Protein AF-A0A960XSJ3-F1 (afdb_monomer)

Nearest PDB structures (foldseek):
  6x50-assembly1_A  TM=6.526E-01  e=2.692E-07  Escherichia coli
  2qsr-assembly1_A  TM=6.488E-01  e=4.657E-06  Streptococcus pneumoniae R6
  6acx-assembly3_B  TM=7.707E-01  e=3.319E-05  Mycolicibacterium smegmatis MC2 155
  6xeo-assembly1_A  TM=6.110E-01  e=5.171E-05  Escherichia coli K-12
  6aca-assembly1_A  TM=5.219E-01  e=3.536E-05  Mycobacterium tuberculosis H37Rv

Radius o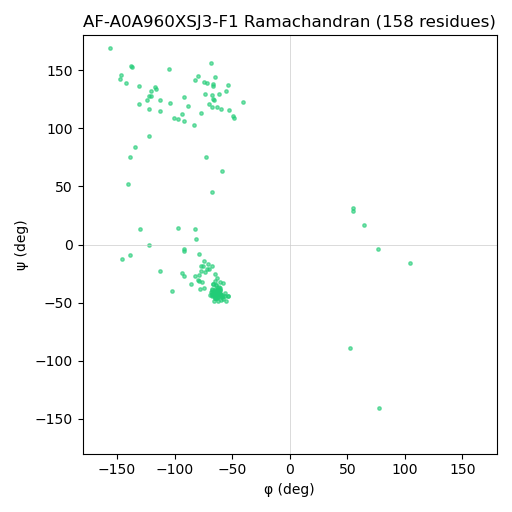f gyration: 17.21 Å; Cα contacts (8 Å, |Δi|>4): 213; chains: 1; bounding box: 48×39×40 Å

Secondary structure (DSSP, 8-state):
--SHHHHHHHTTTS--S-------EEEETTEE-SHHHHHH-TTSEE-S--TTT---HHHHHHHHHHHHH--SHHHHHHHHHHHHHHH-SPPHHHHHHHHHHHHHHHHHHTT--EEEEETTEEEEEETTEEE-GGGT-PPBP---SHHHHHHHHHHHHHT-

Mean predicted aligned error: 9.98 Å

Structure (mmCIF, N/CA/C/O backbone):
data_AF-A0A960XSJ3-F1
#
_entry.id   AF-A0A960XSJ3-F1
#
loop_
_atom_site.group_PDB
_atom_site.id
_atom_site.type_symbol
_atom_site.label_atom_id
_atom_site.label_alt_id
_atom_site.label_comp_id
_atom_site.label_asym_id
_atom_site.label_entity_id
_atom_site.label_seq_id
_atom_site.pdbx_PDB_ins_code
_atom_site.Cartn_x
_atom_site.Cartn_y
_atom_site.Cartn_z
_atom_site.occupancy
_atom_site.B_iso_or_equiv
_atom_site.auth_seq_id
_atom_site.auth_comp_id
_atom_site.auth_asym_id
_atom_site.auth_atom_id
_atom_site.pdbx_PDB_model_num
ATOM 1 N N . LEU A 1 1 ? -21.290 -26.853 1.723 1.00 58.25 1 LEU A N 1
ATOM 2 C CA . LEU A 1 1 ? -19.857 -26.611 2.013 1.00 58.25 1 LEU A CA 1
ATOM 3 C C . LEU A 1 1 ? -18.953 -27.299 0.961 1.00 58.25 1 LEU A C 1
ATOM 5 O O . LEU A 1 1 ? -18.097 -28.092 1.314 1.00 58.25 1 LEU A O 1
ATOM 9 N N . TYR A 1 2 ? -19.162 -27.043 -0.342 1.00 39.72 2 TYR A N 1
ATOM 10 C CA . TYR A 1 2 ? -18.467 -27.761 -1.440 1.00 39.72 2 TYR A CA 1
ATOM 11 C C . TYR A 1 2 ? -18.029 -26.838 -2.604 1.00 39.72 2 TYR A C 1
ATOM 13 O O . TYR A 1 2 ? -17.252 -27.230 -3.465 1.00 39.72 2 TYR A O 1
ATOM 21 N N . CYS A 1 3 ? -18.453 -25.566 -2.616 1.00 55.25 3 CYS A N 1
ATOM 22 C CA . CYS A 1 3 ? -18.209 -24.650 -3.742 1.00 55.25 3 CYS A CA 1
ATOM 23 C C . CYS A 1 3 ? -16.931 -23.798 -3.632 1.00 55.25 3 CYS A C 1
ATOM 25 O O . CYS A 1 3 ? -16.600 -23.086 -4.577 1.00 55.25 3 CYS A O 1
ATOM 27 N N . GLN A 1 4 ? -16.201 -23.840 -2.513 1.00 53.44 4 GLN A N 1
ATOM 28 C CA . GLN A 1 4 ? -14.975 -23.039 -2.358 1.00 53.44 4 GLN A CA 1
ATOM 29 C C . GLN A 1 4 ? -13.732 -23.734 -2.936 1.00 53.44 4 GLN A C 1
ATOM 31 O O . GLN A 1 4 ? -12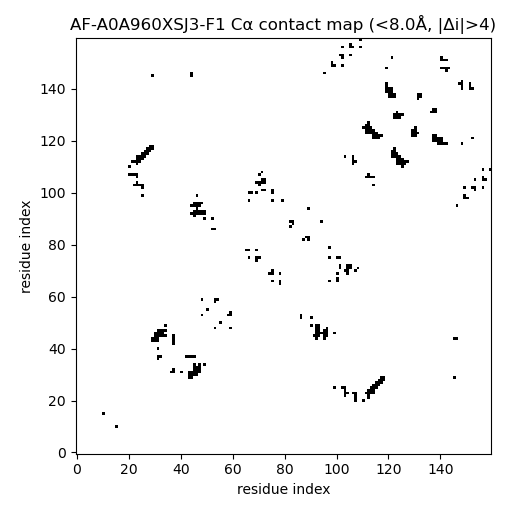.901 -23.068 -3.547 1.00 53.44 4 GLN A O 1
ATOM 36 N N . LEU A 1 5 ? -13.654 -25.068 -2.867 1.00 52.38 5 LEU A N 1
ATOM 37 C CA . LEU A 1 5 ? -12.548 -25.844 -3.454 1.00 52.38 5 LEU A CA 1
ATOM 38 C C . LEU A 1 5 ? -12.606 -25.929 -4.988 1.00 52.38 5 LEU A C 1
ATOM 40 O O . LEU A 1 5 ? -11.577 -26.085 -5.648 1.00 52.38 5 LEU A O 1
ATOM 44 N N . LEU A 1 6 ? -13.794 -25.758 -5.573 1.00 51.94 6 LEU A N 1
ATOM 45 C CA . LEU A 1 6 ? -13.975 -25.796 -7.024 1.00 51.94 6 LEU A CA 1
ATOM 46 C C . LEU A 1 6 ? -13.569 -24.472 -7.692 1.00 51.94 6 LEU A C 1
ATOM 48 O O . LEU A 1 6 ? -13.038 -24.485 -8.797 1.00 51.94 6 LEU A O 1
ATOM 52 N N . ARG A 1 7 ? -13.705 -23.330 -7.002 1.00 43.16 7 ARG A N 1
ATOM 53 C CA . ARG A 1 7 ? -13.239 -22.032 -7.526 1.00 43.16 7 ARG A CA 1
ATOM 54 C C . ARG A 1 7 ? -11.713 -21.971 -7.616 1.00 43.16 7 ARG A C 1
ATOM 56 O O . ARG A 1 7 ? -11.184 -21.578 -8.646 1.00 43.16 7 ARG A O 1
ATOM 63 N N . GLN A 1 8 ? -11.023 -22.476 -6.591 1.00 48.81 8 GLN A N 1
ATOM 64 C CA . GLN A 1 8 ? -9.557 -22.506 -6.541 1.00 48.81 8 GLN A CA 1
ATOM 65 C C . GLN A 1 8 ? -8.926 -23.410 -7.616 1.00 48.81 8 GLN A C 1
ATOM 67 O O . GLN A 1 8 ? -7.786 -23.187 -8.019 1.00 48.81 8 GLN A O 1
ATOM 72 N N . SER A 1 9 ? -9.667 -24.414 -8.098 1.00 40.22 9 SER A N 1
ATOM 73 C CA . SER A 1 9 ? -9.175 -25.363 -9.106 1.00 40.22 9 SER A CA 1
ATOM 74 C C . SER A 1 9 ? -9.480 -24.934 -10.546 1.00 40.22 9 SER A C 1
ATOM 76 O O . SER A 1 9 ? -8.722 -25.271 -11.453 1.00 40.22 9 SER A O 1
ATOM 78 N N . VAL A 1 10 ? -10.541 -24.154 -10.781 1.00 49.53 10 VAL A N 1
ATOM 79 C CA . VAL A 1 10 ? -10.900 -23.695 -12.138 1.00 49.53 10 VAL A CA 1
ATOM 80 C C . VAL A 1 10 ? -10.026 -22.521 -12.602 1.00 49.53 10 VAL A C 1
ATOM 82 O O . VAL A 1 10 ? -9.775 -22.406 -13.803 1.00 49.53 10 VAL A O 1
ATOM 85 N N . ASP A 1 11 ? -9.476 -21.720 -11.684 1.00 44.53 11 ASP A N 1
ATOM 86 C CA . ASP A 1 11 ? -8.533 -20.644 -12.036 1.00 44.53 11 ASP A CA 1
ATOM 87 C C . ASP A 1 11 ? -7.165 -21.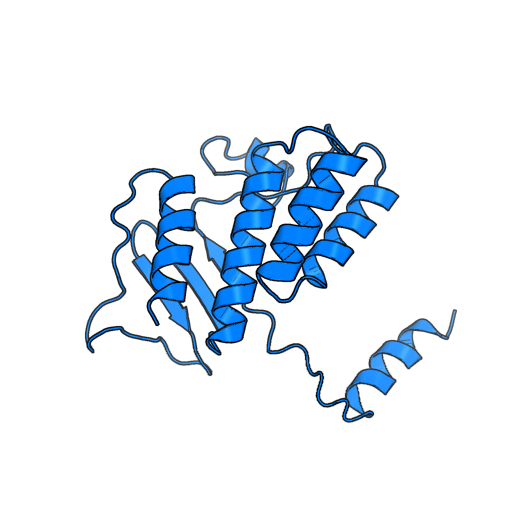162 -12.514 1.00 44.53 11 ASP A C 1
ATOM 89 O O . ASP A 1 11 ? -6.478 -20.464 -13.252 1.00 44.53 11 ASP A O 1
ATOM 93 N N . ARG A 1 12 ? -6.779 -22.408 -12.192 1.00 42.25 12 ARG A N 1
ATOM 94 C CA . ARG A 1 12 ? -5.560 -23.017 -12.766 1.00 42.25 12 ARG A CA 1
ATOM 95 C C . ARG A 1 12 ? -5.732 -23.502 -14.203 1.00 42.25 12 ARG A C 1
ATOM 97 O O . ARG A 1 12 ? -4.733 -23.675 -14.893 1.00 42.25 12 ARG A O 1
ATOM 104 N N . LEU A 1 13 ? -6.966 -23.772 -14.639 1.00 42.72 13 LEU A N 1
ATOM 105 C CA . LEU A 1 13 ? -7.229 -24.518 -15.878 1.00 42.72 13 LEU A CA 1
ATOM 106 C C . LEU A 1 13 ? -7.879 -23.670 -16.976 1.00 42.72 13 LEU A C 1
ATOM 108 O O . LEU A 1 13 ? -7.743 -23.973 -18.160 1.00 42.72 13 LEU A O 1
ATOM 112 N N . LYS A 1 14 ? -8.541 -22.568 -16.612 1.00 37.41 14 LYS A N 1
ATOM 113 C CA . LYS A 1 14 ? -8.904 -21.534 -17.579 1.00 37.41 14 LYS A CA 1
ATOM 114 C C . LYS A 1 14 ? -7.692 -20.644 -17.764 1.00 37.41 14 LYS A C 1
ATOM 116 O O . LYS A 1 14 ? -7.444 -19.788 -16.926 1.00 37.41 14 LYS A O 1
ATOM 121 N N . GLY A 1 15 ? -6.980 -20.833 -18.874 1.00 37.50 15 GLY A N 1
ATOM 122 C CA . GLY A 1 15 ? -5.985 -19.901 -19.404 1.00 37.50 15 GLY A CA 1
ATOM 123 C C . GLY A 1 15 ? -6.586 -18.525 -19.701 1.00 37.50 15 GLY A C 1
ATOM 124 O O . GLY A 1 15 ? -6.619 -18.079 -20.846 1.00 37.50 15 GLY A O 1
ATOM 125 N N . ARG A 1 16 ? -7.067 -17.838 -18.660 1.00 32.06 16 ARG A N 1
ATOM 126 C CA . ARG A 1 16 ? -7.175 -16.395 -18.651 1.00 32.06 16 ARG A CA 1
ATOM 127 C C . ARG A 1 16 ? -5.749 -15.901 -18.763 1.00 32.06 16 ARG A C 1
ATOM 129 O O . ARG A 1 16 ? -4.915 -16.152 -17.896 1.00 32.06 16 ARG A O 1
ATOM 136 N N . LYS A 1 17 ? -5.489 -15.179 -19.841 1.00 35.75 17 LYS A N 1
ATOM 137 C CA . LYS A 1 17 ? -4.337 -14.291 -20.005 1.00 35.75 17 LYS A CA 1
ATOM 138 C C . LYS A 1 17 ? -4.444 -13.076 -19.062 1.00 35.75 17 LYS A C 1
ATOM 140 O O . LYS A 1 17 ? -4.181 -11.957 -19.466 1.00 35.75 17 LYS A O 1
ATOM 145 N N . ASP A 1 18 ? -4.807 -13.353 -17.816 1.00 40.78 18 ASP A N 1
ATOM 146 C CA . ASP A 1 18 ? -4.778 -12.508 -16.632 1.00 40.78 18 ASP A CA 1
ATOM 147 C C . ASP A 1 18 ? -4.331 -13.424 -15.484 1.00 40.78 18 ASP A C 1
ATOM 149 O O . ASP A 1 18 ? -4.992 -13.567 -14.457 1.00 40.78 18 ASP A O 1
ATOM 153 N N . ALA A 1 19 ? -3.209 -14.127 -15.679 1.00 36.19 19 ALA A N 1
ATOM 154 C CA . ALA A 1 19 ? -2.408 -14.481 -14.518 1.00 36.19 19 ALA A CA 1
ATOM 155 C C . ALA A 1 19 ? -2.133 -13.158 -13.785 1.00 36.19 19 ALA A C 1
ATOM 157 O O . ALA A 1 19 ? -1.842 -12.172 -14.476 1.00 36.19 19 ALA A O 1
ATOM 158 N N . PRO A 1 20 ? -2.223 -13.082 -12.444 1.00 44.34 20 PRO A N 1
ATOM 159 C CA . PRO A 1 20 ? -1.695 -11.914 -11.759 1.00 44.34 20 PRO A CA 1
ATOM 160 C C . PRO A 1 20 ? -0.259 -11.774 -12.260 1.00 44.34 20 PRO A C 1
ATOM 162 O O . PRO A 1 20 ? 0.538 -12.701 -12.100 1.00 44.34 20 PRO A O 1
ATOM 165 N N . ARG A 1 21 ? 0.050 -10.681 -12.975 1.00 46.47 21 ARG A N 1
ATOM 166 C CA . ARG A 1 21 ? 1.440 -10.294 -13.241 1.00 46.47 21 ARG A CA 1
ATOM 167 C C . ARG A 1 21 ? 2.096 -10.363 -11.871 1.00 46.47 21 ARG A C 1
ATOM 169 O O . ARG A 1 21 ? 1.623 -9.646 -10.994 1.00 46.47 21 ARG A O 1
ATOM 176 N N . GLY A 1 22 ? 2.986 -11.343 -11.671 1.00 51.75 22 GLY A N 1
ATOM 177 C CA . GLY A 1 22 ? 3.268 -11.916 -10.350 1.00 51.75 22 GLY A CA 1
ATOM 178 C C . GLY A 1 22 ? 3.316 -10.836 -9.284 1.00 51.75 22 GLY A C 1
ATOM 179 O O . GLY A 1 22 ? 4.050 -9.870 -9.472 1.00 51.75 22 GLY A O 1
ATOM 180 N N . GLU A 1 23 ? 2.476 -10.951 -8.246 1.00 59.47 23 GLU A N 1
ATOM 181 C CA . GLU A 1 23 ? 2.379 -9.929 -7.201 1.00 59.47 23 GLU A CA 1
ATOM 182 C C . GLU A 1 23 ? 3.789 -9.585 -6.731 1.00 59.47 23 GLU A C 1
ATOM 184 O O . GLU A 1 23 ? 4.460 -10.408 -6.102 1.00 59.47 23 GLU A O 1
ATOM 189 N N . ALA A 1 24 ? 4.256 -8.386 -7.087 1.00 72.50 24 ALA A N 1
ATOM 190 C CA . ALA A 1 24 ? 5.581 -7.956 -6.704 1.00 72.50 24 ALA A CA 1
ATOM 191 C C . ALA A 1 24 ? 5.625 -7.959 -5.176 1.00 72.50 24 ALA A C 1
ATOM 193 O O . ALA A 1 24 ? 4.855 -7.265 -4.499 1.00 72.50 24 ALA A O 1
ATOM 194 N N . THR A 1 25 ? 6.483 -8.801 -4.608 1.00 81.19 25 THR A N 1
ATOM 195 C CA . THR A 1 25 ? 6.625 -8.844 -3.155 1.00 81.19 25 THR A CA 1
ATOM 196 C C . THR A 1 25 ? 7.394 -7.609 -2.712 1.00 81.19 25 THR A C 1
ATOM 198 O O . THR A 1 25 ? 8.333 -7.182 -3.376 1.00 81.19 25 THR A O 1
ATOM 201 N N . PHE A 1 26 ? 6.980 -7.004 -1.602 1.00 85.06 26 PHE A N 1
ATOM 202 C CA . PHE A 1 26 ? 7.669 -5.849 -1.041 1.00 85.06 26 PHE A CA 1
ATOM 203 C C . PHE A 1 26 ? 8.090 -6.158 0.389 1.00 85.06 26 PHE A C 1
ATOM 205 O O . PHE A 1 26 ? 7.257 -6.585 1.194 1.00 85.06 26 PHE A O 1
ATOM 212 N N . LYS A 1 27 ? 9.368 -5.943 0.695 1.00 83.75 27 LYS A N 1
ATOM 213 C CA . LYS A 1 27 ? 9.936 -6.099 2.035 1.00 83.75 27 LYS A CA 1
ATOM 214 C C . LYS A 1 27 ? 10.754 -4.869 2.392 1.00 83.75 27 LYS A C 1
ATOM 216 O O . LYS A 1 27 ? 11.540 -4.389 1.584 1.00 83.75 27 LYS A O 1
ATOM 221 N N . ALA A 1 28 ? 10.590 -4.382 3.613 1.00 85.50 28 ALA A N 1
ATOM 222 C CA . ALA A 1 28 ? 11.431 -3.330 4.156 1.00 85.50 28 ALA A CA 1
ATOM 223 C C . ALA A 1 28 ? 11.694 -3.594 5.637 1.00 85.50 28 ALA A C 1
ATOM 225 O O . ALA A 1 28 ? 10.787 -4.002 6.362 1.00 85.50 28 ALA A O 1
ATOM 226 N N . ASP A 1 29 ? 12.927 -3.360 6.075 1.00 84.06 29 ASP A N 1
ATOM 227 C CA . ASP A 1 29 ? 13.362 -3.557 7.463 1.00 84.06 29 ASP A CA 1
ATOM 228 C C . ASP A 1 29 ? 12.805 -2.503 8.433 1.00 84.06 29 ASP A C 1
ATOM 230 O O . ASP A 1 29 ? 12.699 -2.754 9.630 1.00 84.06 29 ASP A O 1
ATOM 234 N N . PHE A 1 30 ? 12.399 -1.343 7.919 1.00 85.06 30 PHE A N 1
ATOM 235 C CA . PHE A 1 30 ? 11.863 -0.231 8.706 1.00 85.06 30 PHE A CA 1
ATOM 236 C C . PHE A 1 30 ? 10.325 -0.175 8.761 1.00 85.06 30 PHE A C 1
ATOM 238 O O . PHE A 1 30 ? 9.784 0.868 9.128 1.00 85.06 30 PHE A O 1
ATOM 245 N N . ILE A 1 31 ? 9.605 -1.237 8.370 1.00 87.25 31 ILE A N 1
ATOM 246 C CA . ILE A 1 31 ? 8.135 -1.215 8.251 1.00 87.25 31 ILE A CA 1
ATOM 247 C C . ILE A 1 31 ? 7.459 -2.250 9.146 1.00 87.25 31 ILE A C 1
ATOM 249 O O . ILE A 1 31 ? 7.774 -3.437 9.108 1.00 87.25 31 ILE A O 1
ATOM 253 N N . ALA A 1 32 ? 6.439 -1.804 9.875 1.00 88.19 32 ALA A N 1
ATOM 254 C CA . ALA A 1 32 ? 5.535 -2.659 10.626 1.00 88.19 32 ALA A CA 1
ATOM 255 C C . ALA A 1 32 ? 4.257 -2.938 9.817 1.00 88.19 32 ALA A C 1
ATOM 257 O O . ALA A 1 32 ? 3.396 -2.075 9.662 1.00 88.19 32 ALA A O 1
ATOM 258 N N . THR A 1 33 ? 4.106 -4.167 9.322 1.00 83.00 33 THR A N 1
ATOM 259 C CA . THR A 1 33 ? 2.967 -4.590 8.479 1.00 83.00 33 THR A CA 1
ATOM 260 C C . THR A 1 33 ? 1.681 -4.881 9.253 1.00 83.00 33 THR A C 1
ATOM 262 O O . THR A 1 33 ? 0.633 -5.121 8.659 1.00 83.00 33 THR A O 1
ATOM 265 N N . THR A 1 34 ? 1.749 -4.898 10.584 1.00 85.81 34 THR A N 1
ATOM 266 C CA . THR A 1 34 ? 0.602 -5.144 11.460 1.00 85.81 34 THR A CA 1
ATOM 267 C C . THR A 1 34 ? 0.628 -4.193 12.643 1.00 85.81 34 THR A C 1
ATOM 269 O O . THR A 1 34 ? 1.694 -3.762 13.087 1.00 85.81 34 THR A O 1
ATOM 272 N N . GLU A 1 35 ? -0.553 -3.924 13.193 1.00 84.69 35 GLU A N 1
ATOM 273 C CA . GLU A 1 35 ? -0.715 -3.109 14.397 1.00 84.69 35 GLU A CA 1
ATOM 274 C C . GLU A 1 35 ? 0.093 -3.679 15.572 1.00 84.69 35 GLU A C 1
ATOM 276 O O . GLU A 1 35 ? 0.860 -2.963 16.210 1.00 84.69 35 GLU A O 1
ATOM 281 N N . SER A 1 36 ? 0.044 -4.998 15.787 1.00 83.94 36 SER A N 1
ATOM 282 C CA . SER A 1 36 ? 0.821 -5.661 16.842 1.00 83.94 36 SER A CA 1
ATOM 283 C C . SER A 1 36 ? 2.337 -5.557 16.647 1.00 83.94 36 SER A C 1
ATOM 285 O O . SER A 1 36 ? 3.066 -5.473 17.634 1.00 83.94 36 SER A O 1
ATOM 287 N N . ALA A 1 37 ? 2.831 -5.580 15.404 1.00 84.56 37 ALA A N 1
ATOM 288 C CA . ALA A 1 37 ? 4.254 -5.373 15.130 1.00 84.56 37 ALA A CA 1
ATOM 289 C C . ALA A 1 37 ? 4.673 -3.933 15.446 1.00 84.56 37 ALA A C 1
ATOM 291 O O . ALA A 1 37 ? 5.714 -3.726 16.065 1.00 84.56 37 ALA A O 1
ATOM 292 N N . HIS A 1 38 ? 3.835 -2.952 15.099 1.00 86.88 38 HIS A N 1
ATOM 293 C CA . HIS A 1 38 ? 4.113 -1.550 15.397 1.00 86.88 38 HIS A CA 1
ATOM 294 C C . HIS A 1 38 ? 4.125 -1.278 16.905 1.00 86.88 38 HIS A C 1
ATOM 296 O O . HIS A 1 38 ? 5.026 -0.604 17.392 1.00 86.88 38 HIS A O 1
ATOM 302 N N . LEU A 1 39 ? 3.196 -1.859 17.669 1.00 85.94 39 LEU A N 1
ATOM 303 C CA . LEU A 1 39 ? 3.179 -1.709 19.129 1.00 85.94 39 LEU A CA 1
ATOM 304 C C . LEU A 1 39 ? 4.455 -2.247 19.799 1.00 85.94 39 LEU A C 1
ATOM 306 O O . LEU A 1 39 ? 4.885 -1.712 20.816 1.00 85.94 39 LEU A O 1
ATOM 310 N N . LYS A 1 40 ? 5.073 -3.293 19.235 1.00 87.19 40 LYS A N 1
ATOM 311 C CA . LYS A 1 40 ? 6.351 -3.836 19.728 1.00 87.19 40 LYS A CA 1
ATOM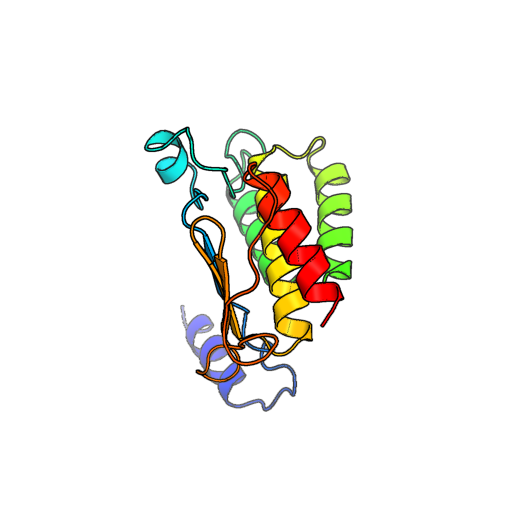 312 C C . LYS A 1 40 ? 7.549 -2.973 19.337 1.00 87.19 40 LYS A C 1
ATOM 314 O O . LYS A 1 40 ? 8.531 -2.942 20.070 1.00 87.19 40 LYS A O 1
ATOM 319 N N . GLN A 1 41 ? 7.487 -2.328 18.175 1.00 85.44 41 GLN A N 1
ATOM 320 C CA . GLN A 1 41 ? 8.558 -1.497 17.632 1.00 85.44 41 GLN A CA 1
ATOM 321 C C . GLN A 1 41 ? 7.967 -0.176 17.111 1.00 85.44 41 GLN A C 1
ATOM 323 O O . GLN A 1 41 ? 7.670 -0.055 15.917 1.00 85.44 41 GLN A O 1
ATOM 328 N N . PRO A 1 42 ? 7.771 0.816 17.999 1.00 82.94 42 PRO A N 1
ATOM 329 C CA . PRO A 1 42 ? 7.144 2.090 17.649 1.00 82.94 42 PRO A CA 1
ATOM 330 C C . PRO A 1 42 ? 7.992 2.952 16.704 1.00 82.94 42 PRO A C 1
ATOM 332 O O . PRO A 1 42 ? 7.450 3.825 16.037 1.00 82.94 42 PRO A O 1
ATOM 335 N N . ASP A 1 43 ? 9.294 2.678 16.595 1.00 84.69 43 ASP A N 1
ATOM 336 C CA . ASP A 1 43 ? 10.196 3.382 15.675 1.00 84.69 43 ASP A CA 1
ATOM 337 C C . ASP A 1 43 ? 10.009 2.967 14.202 1.00 84.69 43 ASP A C 1
ATOM 339 O O . ASP A 1 43 ? 10.512 3.636 13.296 1.00 84.69 43 ASP A O 1
ATOM 343 N N . LEU A 1 44 ? 9.311 1.852 13.940 1.00 86.62 44 LEU A N 1
ATOM 344 C CA . LEU A 1 44 ? 9.032 1.389 12.581 1.00 86.62 44 LEU A CA 1
ATOM 345 C C . LEU A 1 44 ? 7.867 2.158 11.966 1.00 86.62 44 LEU A C 1
ATOM 347 O O . LEU A 1 44 ? 6.874 2.466 12.622 1.00 86.62 44 LEU A O 1
ATOM 351 N N . LEU A 1 45 ? 7.953 2.385 10.658 1.00 88.88 45 LEU A N 1
ATOM 352 C CA . LEU A 1 45 ? 6.889 3.014 9.894 1.00 88.88 45 LEU A CA 1
ATOM 353 C C . LEU A 1 45 ? 5.689 2.051 9.793 1.00 88.88 45 LEU A C 1
ATOM 355 O O . LEU A 1 45 ? 5.842 0.942 9.269 1.00 88.88 45 LEU A O 1
ATOM 359 N N . PRO A 1 46 ? 4.493 2.425 10.270 1.00 91.81 46 PRO A N 1
ATOM 360 C CA . PRO A 1 46 ? 3.335 1.549 10.189 1.00 91.81 46 PRO A CA 1
ATOM 361 C C . PRO A 1 46 ? 2.814 1.436 8.761 1.00 91.81 46 PRO A C 1
ATOM 363 O O . PRO A 1 46 ? 2.704 2.431 8.058 1.00 91.81 46 PRO A O 1
ATOM 366 N N . ALA A 1 47 ? 2.430 0.233 8.350 1.00 92.00 47 ALA A N 1
ATOM 367 C CA . ALA A 1 47 ? 1.798 -0.034 7.064 1.00 92.00 47 ALA A CA 1
ATOM 368 C C . ALA A 1 47 ? 0.654 -1.039 7.232 1.00 92.00 47 ALA A C 1
ATOM 370 O O . ALA A 1 47 ? 0.780 -2.223 6.916 1.00 92.00 47 ALA A O 1
ATOM 371 N N . TYR A 1 48 ? -0.464 -0.568 7.773 1.00 90.31 48 TYR A N 1
ATOM 372 C CA . TYR A 1 48 ? -1.663 -1.366 8.016 1.00 90.31 48 TYR A CA 1
ATOM 373 C C . TYR A 1 48 ? -2.902 -0.465 8.064 1.00 90.31 48 TYR A C 1
ATOM 375 O O . TYR A 1 48 ? -2.779 0.757 8.106 1.00 90.31 48 TYR A O 1
ATOM 383 N N . LEU A 1 49 ? -4.094 -1.067 8.050 1.00 91.12 49 LEU A N 1
ATOM 384 C CA . LEU A 1 49 ? -5.367 -0.369 8.234 1.00 91.12 49 LEU A CA 1
ATOM 385 C C . LEU A 1 49 ? -5.735 -0.373 9.727 1.00 91.12 49 LEU A C 1
ATOM 387 O O . LEU A 1 49 ? -6.118 -1.435 10.232 1.00 91.12 49 LEU A O 1
ATOM 391 N N . PRO A 1 50 ? -5.611 0.760 10.448 1.00 90.69 50 PRO A N 1
ATOM 392 C CA . PRO A 1 50 ? -5.834 0.792 11.890 1.00 90.69 50 PRO A CA 1
ATOM 393 C C . PRO A 1 50 ? -7.280 0.470 12.258 1.00 90.69 50 PRO A C 1
ATOM 395 O O . PRO A 1 50 ? -8.219 0.884 11.570 1.00 90.69 50 PRO A O 1
ATOM 398 N N . SER A 1 51 ? -7.456 -0.224 13.380 1.00 88.94 51 SER A N 1
ATOM 399 C CA . SER A 1 51 ? -8.779 -0.482 13.956 1.00 88.94 51 SER A CA 1
ATOM 400 C C . SER A 1 51 ? -9.506 0.787 14.392 1.00 88.94 51 SER A C 1
ATOM 402 O O . SER A 1 51 ? -10.721 0.852 14.268 1.00 88.94 51 SER A O 1
ATOM 404 N N . SER A 1 52 ? -8.762 1.826 14.769 1.00 89.44 52 SER A N 1
ATOM 405 C CA . SER A 1 52 ? -9.282 3.157 15.101 1.00 89.44 52 SER A CA 1
ATOM 406 C C . SER A 1 52 ? -9.807 3.967 13.910 1.00 89.44 52 SER A C 1
ATOM 408 O O . SER A 1 52 ? -10.505 4.954 14.115 1.00 89.44 52 SER A O 1
ATOM 410 N N . TRP A 1 53 ? -9.457 3.596 12.673 1.00 90.81 53 TRP A N 1
ATOM 411 C CA . TRP A 1 53 ? -9.902 4.308 11.469 1.00 90.81 5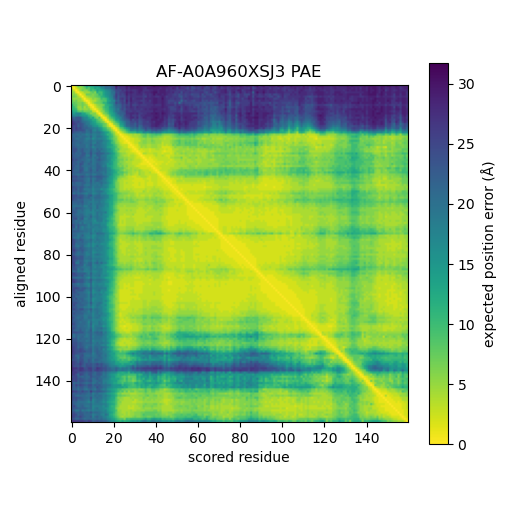3 TRP A CA 1
ATOM 412 C C . TRP A 1 53 ? -11.044 3.586 10.75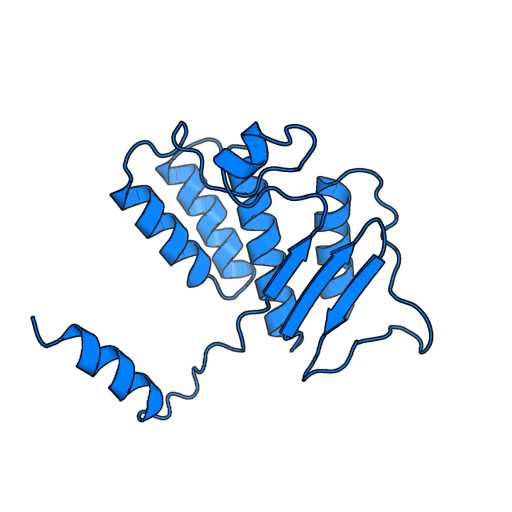4 1.00 90.81 53 TRP A C 1
ATOM 414 O O . TRP A 1 53 ? -11.995 4.215 10.299 1.00 90.81 53 TRP A O 1
ATOM 424 N N . ILE A 1 54 ? -10.970 2.256 10.685 1.00 90.25 54 ILE A N 1
ATOM 425 C CA . ILE A 1 54 ? -12.051 1.406 10.183 1.00 90.25 54 ILE A CA 1
ATOM 426 C C . ILE A 1 54 ? -12.405 0.437 11.307 1.00 90.25 54 ILE A C 1
ATOM 428 O O . ILE A 1 54 ? -11.772 -0.606 11.438 1.00 90.25 54 ILE A O 1
ATOM 432 N N . GLU A 1 55 ? -13.389 0.761 12.138 1.00 89.06 55 GLU A N 1
ATOM 433 C CA . GLU A 1 55 ? -13.744 -0.091 13.286 1.00 89.06 55 GLU A CA 1
ATOM 434 C C . GLU A 1 55 ? -14.251 -1.464 12.816 1.00 89.06 55 GLU A C 1
ATOM 436 O O . GLU A 1 55 ? -13.770 -2.516 13.253 1.00 89.06 55 GLU A O 1
ATOM 441 N N . GLU A 1 56 ? -15.134 -1.452 11.817 1.00 92.69 56 GLU A N 1
ATOM 442 C CA . GLU A 1 56 ? -15.772 -2.640 11.261 1.00 92.69 56 GLU A CA 1
ATOM 443 C C . GLU A 1 56 ? -14.798 -3.562 10.514 1.00 92.69 56 GLU A C 1
ATOM 445 O O . GLU A 1 56 ? -14.222 -3.231 9.472 1.00 92.69 56 GLU A O 1
ATOM 450 N N . THR A 1 57 ? -14.664 -4.794 11.005 1.00 90.44 57 THR A N 1
ATOM 451 C CA . THR A 1 57 ? -13.727 -5.778 10.437 1.00 90.44 57 THR A CA 1
ATOM 452 C C . THR A 1 57 ? -14.118 -6.217 9.025 1.00 90.44 57 THR A C 1
ATOM 454 O O . THR A 1 57 ? -13.242 -6.435 8.189 1.00 90.44 57 THR A O 1
ATOM 457 N N . SER A 1 58 ? -15.415 -6.296 8.718 1.00 92.06 58 SER A N 1
ATOM 458 C CA . SER A 1 58 ? -15.915 -6.614 7.372 1.00 92.06 58 SER A CA 1
ATOM 459 C C . SER A 1 58 ? -15.483 -5.567 6.335 1.00 92.06 58 SER A C 1
ATOM 461 O O . SER A 1 58 ? -15.031 -5.918 5.239 1.00 92.06 58 SER A O 1
ATOM 463 N N . ILE A 1 59 ? -15.542 -4.285 6.704 1.00 92.69 59 ILE A N 1
ATOM 464 C CA . ILE A 1 59 ? -15.091 -3.167 5.873 1.00 92.69 59 ILE A CA 1
ATOM 465 C C . ILE A 1 59 ? -13.573 -3.220 5.706 1.00 92.69 59 ILE A C 1
ATOM 467 O O . ILE A 1 59 ? -13.083 -3.110 4.585 1.00 92.69 59 ILE A O 1
ATOM 471 N N . ARG A 1 60 ? -12.823 -3.479 6.784 1.00 90.81 60 ARG A N 1
ATOM 472 C CA . ARG A 1 60 ? -11.357 -3.609 6.742 1.00 90.81 60 ARG A CA 1
ATOM 473 C C . ARG A 1 60 ? -10.902 -4.725 5.798 1.00 90.81 60 ARG A C 1
ATOM 475 O O . ARG A 1 60 ? -9.997 -4.520 4.996 1.00 90.81 60 ARG A O 1
ATOM 482 N N . ILE A 1 61 ? -11.545 -5.895 5.859 1.00 90.38 61 ILE A N 1
ATOM 483 C CA . ILE A 1 61 ? -11.266 -7.022 4.951 1.00 90.38 61 ILE A CA 1
ATOM 484 C C . ILE A 1 61 ? -11.552 -6.625 3.501 1.00 90.38 61 ILE A C 1
ATOM 486 O O . ILE A 1 61 ? -10.781 -6.965 2.604 1.00 90.38 61 ILE A O 1
ATOM 490 N N . THR A 1 62 ? -12.643 -5.893 3.271 1.00 91.19 62 THR A N 1
ATOM 491 C CA . THR A 1 62 ? -13.002 -5.402 1.936 1.00 91.19 62 THR A CA 1
ATOM 492 C C . THR A 1 62 ? -11.964 -4.408 1.419 1.00 91.19 62 THR A C 1
ATOM 494 O O . THR A 1 62 ? -11.484 -4.579 0.307 1.00 91.19 62 THR A O 1
ATOM 497 N N . ALA A 1 63 ? -11.529 -3.451 2.241 1.00 90.56 63 ALA A N 1
ATOM 498 C CA . ALA A 1 63 ? -10.474 -2.502 1.892 1.00 90.56 63 ALA A CA 1
ATOM 499 C C . ALA A 1 63 ? -9.147 -3.213 1.565 1.00 90.56 63 ALA A C 1
ATOM 501 O O . ALA A 1 63 ? -8.522 -2.926 0.548 1.00 90.56 63 ALA A O 1
ATOM 502 N N . TYR A 1 64 ? -8.736 -4.208 2.360 1.00 90.19 64 TYR A N 1
ATOM 503 C CA . TYR A 1 64 ? -7.555 -5.017 2.035 1.00 90.19 64 TYR A CA 1
ATOM 504 C C . TYR A 1 64 ? -7.694 -5.766 0.705 1.00 90.19 64 TYR A C 1
ATOM 506 O O . TYR A 1 64 ? -6.719 -5.871 -0.038 1.00 90.19 64 TYR A O 1
ATOM 514 N N . ARG A 1 65 ? -8.893 -6.268 0.385 1.00 87.50 65 ARG A N 1
ATOM 515 C CA . ARG A 1 65 ? -9.163 -6.907 -0.907 1.00 87.50 65 ARG A CA 1
ATOM 516 C C . ARG A 1 65 ? -9.068 -5.905 -2.057 1.00 87.50 65 ARG A C 1
ATOM 518 O O . ARG A 1 65 ? -8.353 -6.185 -3.010 1.00 87.50 65 ARG A O 1
ATOM 525 N N . GLU A 1 66 ? -9.718 -4.747 -1.942 1.00 89.31 66 GLU A N 1
ATOM 526 C CA . GLU A 1 66 ? -9.648 -3.670 -2.941 1.00 89.31 66 GLU A CA 1
ATOM 527 C C . GLU A 1 66 ? -8.190 -3.245 -3.198 1.00 89.31 66 GLU A C 1
ATOM 529 O O . GLU A 1 66 ? -7.782 -3.072 -4.344 1.00 89.31 66 GLU A O 1
ATOM 534 N N . LEU A 1 67 ? -7.378 -3.146 -2.139 1.00 88.56 67 LEU A N 1
ATOM 535 C CA . LEU A 1 67 ? -5.950 -2.843 -2.244 1.00 88.56 67 LEU A CA 1
ATOM 536 C C . LEU A 1 67 ? -5.165 -3.941 -2.977 1.00 88.56 67 LEU A C 1
ATOM 538 O O . LEU A 1 67 ? -4.286 -3.629 -3.773 1.00 88.56 67 LEU A O 1
ATOM 542 N N . SER A 1 68 ? -5.465 -5.214 -2.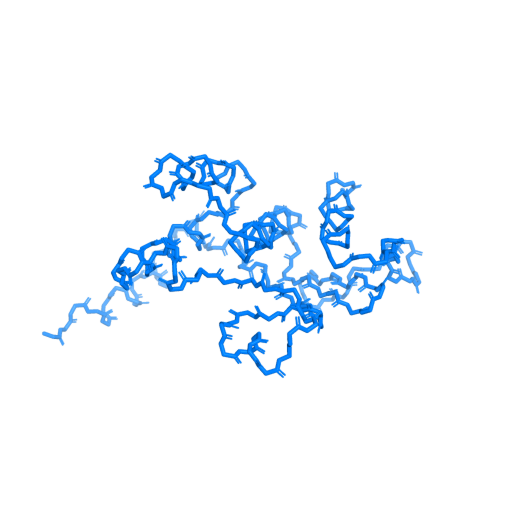711 1.00 85.25 68 SER A N 1
ATOM 543 C CA . SER A 1 68 ? -4.823 -6.349 -3.389 1.00 85.25 68 SER A CA 1
ATOM 544 C C . SER A 1 68 ? -5.191 -6.414 -4.873 1.00 85.25 68 SER A C 1
ATOM 546 O O . SER A 1 68 ? -4.375 -6.810 -5.698 1.00 85.25 68 SER A O 1
ATOM 548 N N . GLU A 1 69 ? -6.417 -6.016 -5.219 1.00 84.44 69 GLU A N 1
ATOM 549 C CA . GLU A 1 69 ? -6.910 -5.958 -6.599 1.00 84.44 69 GLU A CA 1
ATOM 550 C C . GLU A 1 69 ? -6.376 -4.730 -7.361 1.00 84.44 69 GLU A C 1
ATOM 552 O O . GLU A 1 69 ? -6.365 -4.716 -8.596 1.00 84.44 69 GLU A O 1
ATOM 557 N N . ALA A 1 70 ? -5.880 -3.710 -6.651 1.00 86.38 70 ALA A N 1
ATOM 558 C CA . ALA A 1 70 ? -5.266 -2.520 -7.228 1.00 86.38 70 ALA A CA 1
ATOM 559 C C . ALA A 1 70 ? -3.869 -2.823 -7.811 1.00 86.38 70 ALA A C 1
ATOM 561 O O . ALA A 1 70 ? -2.834 -2.458 -7.261 1.00 86.38 70 ALA A O 1
ATOM 562 N N . GLY A 1 71 ? -3.836 -3.470 -8.977 1.00 79.00 71 GLY A N 1
ATOM 563 C CA . GLY A 1 71 ? -2.601 -3.872 -9.663 1.00 79.00 71 GLY A CA 1
ATOM 564 C C . GLY A 1 71 ? -1.903 -2.776 -10.481 1.00 79.00 71 GLY A C 1
ATOM 565 O O . GLY A 1 71 ? -0.947 -3.069 -11.194 1.00 79.00 71 GLY A O 1
ATOM 566 N N . THR A 1 72 ? -2.380 -1.528 -10.446 1.00 87.06 72 THR A N 1
ATOM 567 C CA . THR A 1 72 ? -1.777 -0.402 -11.184 1.00 87.06 72 THR A CA 1
ATOM 568 C C . THR A 1 72 ? -1.713 0.847 -10.316 1.00 87.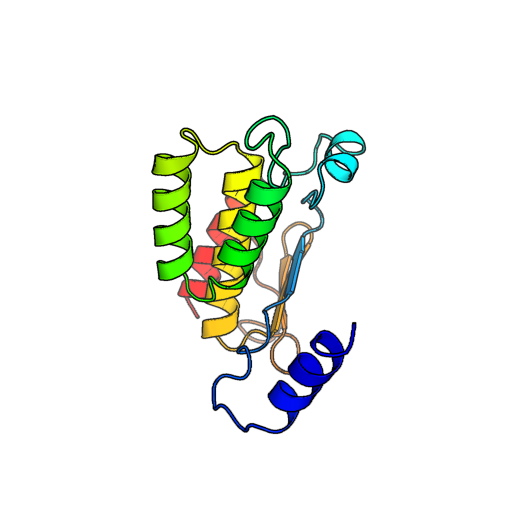06 72 THR A C 1
ATOM 570 O O . THR A 1 72 ? -2.570 1.049 -9.460 1.00 87.06 72 THR A O 1
ATOM 573 N N . GLU A 1 73 ? -0.747 1.727 -10.582 1.00 88.00 73 GLU A N 1
ATOM 574 C CA . GLU A 1 73 ? -0.629 3.012 -9.883 1.00 88.00 73 GLU A CA 1
ATOM 575 C C . GLU A 1 73 ? -1.935 3.823 -9.946 1.00 88.00 73 GLU A C 1
ATOM 577 O O . GLU A 1 73 ? -2.422 4.287 -8.920 1.00 88.00 73 GLU A O 1
ATOM 582 N N . LYS A 1 74 ? -2.577 3.893 -11.120 1.00 89.69 74 LYS A N 1
ATOM 583 C CA . LYS A 1 74 ? -3.868 4.582 -11.286 1.00 89.69 74 LYS A CA 1
ATOM 584 C C . LYS A 1 74 ? -4.986 3.975 -10.434 1.00 89.69 74 LYS A C 1
ATOM 586 O O . LYS A 1 74 ? -5.840 4.713 -9.948 1.00 89.69 74 LYS A O 1
ATOM 591 N N . ALA A 1 75 ? -5.005 2.651 -10.268 1.00 90.12 75 ALA A N 1
ATOM 592 C CA . ALA A 1 75 ? -5.983 1.985 -9.410 1.00 90.12 75 ALA A CA 1
ATOM 593 C C . ALA A 1 75 ? -5.739 2.318 -7.933 1.00 90.12 75 ALA A C 1
ATOM 595 O O . ALA A 1 75 ? -6.692 2.606 -7.215 1.00 90.12 75 ALA A O 1
ATOM 596 N N . VAL A 1 76 ? -4.474 2.363 -7.500 1.00 91.12 76 VAL A N 1
ATOM 597 C CA . VAL A 1 76 ? -4.107 2.796 -6.142 1.00 91.12 76 VAL A CA 1
ATOM 598 C C . VAL A 1 76 ? -4.492 4.263 -5.909 1.00 91.12 76 VAL A C 1
ATOM 600 O O . VAL A 1 76 ? -5.015 4.593 -4.849 1.00 91.12 76 VAL A O 1
ATOM 603 N N . ASP A 1 77 ? -4.321 5.139 -6.901 1.00 91.75 77 ASP A N 1
ATOM 604 C CA . ASP A 1 77 ? -4.730 6.550 -6.815 1.00 91.75 77 ASP A CA 1
ATOM 605 C C . ASP A 1 77 ? -6.250 6.717 -6.716 1.00 91.75 77 ASP A C 1
ATOM 607 O O . ASP A 1 77 ? -6.750 7.566 -5.974 1.00 91.75 77 ASP A O 1
ATOM 611 N N . ALA A 1 78 ? -7.001 5.914 -7.473 1.00 93.38 78 ALA A N 1
ATOM 612 C CA . ALA A 1 78 ? -8.456 5.877 -7.377 1.00 93.38 78 ALA A CA 1
ATOM 613 C C . ALA A 1 78 ? -8.905 5.361 -6.002 1.00 93.38 78 ALA A C 1
ATOM 615 O O . ALA A 1 78 ? -9.852 5.898 -5.425 1.00 93.38 78 ALA A O 1
ATOM 616 N N . LEU A 1 79 ? -8.194 4.368 -5.462 1.00 92.75 79 LEU A N 1
ATOM 617 C CA . LEU A 1 79 ? -8.445 3.813 -4.139 1.00 92.75 79 LEU A CA 1
ATOM 618 C C . LEU A 1 79 ? -8.162 4.834 -3.030 1.00 92.75 79 LEU A C 1
ATOM 620 O O . LEU A 1 79 ? -9.004 4.997 -2.156 1.00 92.75 79 LEU A O 1
ATOM 624 N N . ASP A 1 80 ? -7.054 5.583 -3.102 1.00 93.06 80 ASP A N 1
ATOM 625 C CA . ASP A 1 80 ? -6.744 6.681 -2.169 1.00 93.06 80 ASP A CA 1
ATOM 626 C C . ASP A 1 80 ? -7.890 7.705 -2.127 1.00 93.06 80 ASP A C 1
ATOM 628 O O . ASP A 1 80 ? -8.390 8.031 -1.050 1.00 93.06 80 ASP A O 1
ATOM 632 N N . LYS A 1 81 ? -8.379 8.146 -3.295 1.00 93.81 81 LYS A N 1
ATOM 633 C CA . LYS A 1 81 ? -9.515 9.078 -3.381 1.00 93.81 81 LYS A CA 1
ATOM 634 C C . LYS A 1 81 ? -10.799 8.479 -2.813 1.00 93.81 81 LYS A C 1
ATOM 636 O O . LYS A 1 81 ? -11.485 9.143 -2.043 1.00 93.81 81 LYS A O 1
ATOM 641 N N . SER A 1 82 ? -11.112 7.234 -3.173 1.00 93.12 82 SER A N 1
ATOM 642 C CA . SER A 1 82 ? -12.307 6.536 -2.691 1.00 93.12 82 SER A CA 1
ATOM 643 C C . SER A 1 82 ? -12.281 6.356 -1.176 1.00 93.12 82 SER A C 1
ATOM 645 O O . SER A 1 82 ? -13.280 6.591 -0.504 1.00 93.12 82 SER A O 1
ATOM 647 N N . TRP A 1 83 ? -11.134 5.983 -0.614 1.00 93.69 83 TRP A N 1
ATOM 648 C CA . TRP A 1 83 ? -10.971 5.832 0.825 1.00 93.69 83 TRP A CA 1
ATOM 649 C C . TRP A 1 83 ? -11.058 7.166 1.555 1.00 93.69 83 TRP A C 1
ATOM 651 O O . TRP A 1 83 ? -11.668 7.219 2.620 1.00 93.69 83 TRP A O 1
ATOM 661 N N . ARG A 1 84 ? -10.516 8.249 0.982 1.00 93.25 84 ARG A N 1
ATOM 662 C CA . ARG A 1 84 ? -10.679 9.592 1.555 1.00 93.25 84 ARG A CA 1
ATOM 663 C C . ARG A 1 84 ? -12.130 10.046 1.590 1.00 93.25 84 ARG A C 1
ATOM 665 O O . ARG A 1 84 ? -12.550 10.655 2.566 1.00 93.25 84 ARG A O 1
ATOM 672 N N . ASP A 1 85 ? -12.880 9.743 0.540 1.00 93.81 85 ASP A N 1
ATOM 673 C CA . ASP A 1 85 ? -14.300 10.076 0.445 1.00 93.81 85 ASP A CA 1
ATOM 674 C C . ASP A 1 85 ? -15.145 9.250 1.432 1.00 93.81 85 ASP A C 1
ATOM 676 O O . ASP A 1 85 ? -15.973 9.790 2.159 1.00 93.81 85 ASP A O 1
ATOM 680 N N . ARG A 1 86 ? -14.871 7.941 1.533 1.00 91.94 86 ARG A N 1
ATOM 681 C CA . ARG A 1 86 ? -15.634 6.993 2.368 1.00 91.94 86 ARG A CA 1
ATOM 682 C C . ARG A 1 86 ? -15.302 7.061 3.859 1.00 91.94 86 ARG A C 1
ATOM 684 O O . ARG A 1 86 ? -16.187 6.871 4.686 1.00 91.94 86 ARG A O 1
ATOM 691 N N . PHE A 1 87 ? -14.031 7.256 4.199 1.00 89.62 87 PHE A N 1
ATOM 692 C CA . PHE A 1 87 ? -13.504 7.120 5.563 1.00 89.62 87 PHE A CA 1
ATOM 693 C C . PHE A 1 87 ? -12.831 8.403 6.078 1.00 89.62 87 PHE A C 1
ATOM 695 O O . PHE A 1 87 ? -12.330 8.442 7.202 1.00 89.62 87 PHE A O 1
ATOM 702 N N . GLY A 1 88 ? -12.783 9.465 5.269 1.00 90.44 88 GLY A N 1
ATOM 703 C CA . GLY A 1 88 ? -12.185 10.740 5.648 1.00 90.44 88 GLY A CA 1
ATOM 704 C C . GLY A 1 88 ? -10.656 10.735 5.605 1.00 90.44 88 GLY A C 1
ATOM 705 O O . GLY A 1 88 ? -10.018 10.206 4.698 1.00 90.44 88 GLY A O 1
ATOM 706 N N . ARG A 1 89 ? -10.018 11.390 6.578 1.00 91.25 89 ARG A N 1
ATOM 707 C CA . ARG A 1 89 ? -8.560 11.575 6.568 1.00 91.25 89 ARG A CA 1
ATOM 708 C C . ARG A 1 89 ? -7.829 10.237 6.717 1.00 91.25 89 ARG A C 1
ATOM 710 O O . ARG A 1 89 ? -7.998 9.552 7.718 1.00 91.25 89 ARG A O 1
ATOM 717 N N . LEU A 1 90 ? -6.951 9.923 5.762 1.00 91.06 90 LEU A N 1
ATOM 718 C CA . LEU A 1 90 ? -6.108 8.729 5.812 1.00 91.06 90 LEU A CA 1
ATOM 719 C C . LEU A 1 90 ? -5.092 8.823 6.965 1.00 91.06 90 LEU A C 1
ATOM 721 O O . LEU A 1 90 ? -4.311 9.782 6.991 1.00 91.06 90 LEU A O 1
ATOM 725 N N . PRO A 1 91 ? -5.037 7.841 7.879 1.00 92.62 91 PRO A N 1
ATOM 726 C CA . PRO A 1 91 ? -3.978 7.763 8.877 1.00 92.62 91 PRO A CA 1
ATOM 727 C C . PRO A 1 91 ? -2.632 7.446 8.216 1.00 92.62 91 PRO A C 1
ATOM 729 O O . PRO A 1 91 ? -2.584 6.826 7.151 1.00 92.62 91 PRO A O 1
ATOM 732 N N . ASP A 1 92 ? -1.531 7.812 8.869 1.00 90.56 92 ASP A N 1
ATOM 733 C CA . ASP A 1 92 ? -0.172 7.633 8.329 1.00 90.56 92 ASP A CA 1
ATOM 734 C C . ASP A 1 92 ? 0.137 6.162 7.997 1.00 90.56 92 ASP A C 1
ATOM 736 O O . ASP A 1 92 ? 0.800 5.860 7.001 1.00 90.56 92 ASP A O 1
ATOM 740 N N . ALA A 1 93 ? -0.434 5.236 8.773 1.00 91.88 93 ALA A N 1
ATOM 741 C CA . ALA A 1 93 ? -0.353 3.800 8.526 1.00 91.88 93 ALA A CA 1
ATOM 742 C C . ALA A 1 93 ? -1.003 3.381 7.194 1.00 91.88 93 ALA A C 1
ATOM 744 O O . ALA A 1 93 ? -0.433 2.593 6.436 1.00 91.88 93 ALA A O 1
ATOM 745 N N . ALA A 1 94 ? -2.179 3.936 6.880 1.00 92.44 94 ALA A N 1
ATOM 746 C CA . ALA A 1 94 ? -2.894 3.647 5.639 1.00 92.44 94 ALA A CA 1
ATOM 747 C C . ALA A 1 94 ? -2.239 4.343 4.439 1.00 92.44 94 ALA A C 1
ATOM 749 O O . ALA A 1 94 ? -2.144 3.749 3.367 1.00 92.44 94 ALA A O 1
ATOM 750 N N . GLN A 1 95 ? -1.728 5.567 4.621 1.00 92.31 95 GLN A N 1
ATOM 751 C CA . GLN A 1 95 ? -0.955 6.265 3.587 1.00 92.31 95 GLN A CA 1
ATOM 752 C C . GLN A 1 95 ? 0.291 5.462 3.204 1.00 92.31 95 GLN A C 1
ATOM 754 O O . GLN A 1 95 ? 0.535 5.217 2.027 1.00 92.31 95 GLN A O 1
ATOM 759 N N . THR A 1 96 ? 1.046 4.982 4.194 1.00 91.69 96 THR A N 1
ATOM 760 C CA . THR A 1 96 ? 2.219 4.133 3.957 1.00 91.69 96 THR A CA 1
ATOM 761 C C . THR A 1 96 ? 1.835 2.840 3.241 1.00 91.69 96 THR A C 1
ATOM 763 O O . THR A 1 96 ? 2.509 2.438 2.293 1.00 91.69 96 THR A O 1
ATOM 766 N N . LEU A 1 97 ? 0.733 2.203 3.646 1.00 91.31 97 LEU A N 1
ATOM 767 C CA . LEU A 1 97 ? 0.227 0.994 3.001 1.00 91.31 97 LEU A CA 1
ATOM 768 C C . LEU A 1 97 ? -0.109 1.225 1.513 1.00 91.31 97 LEU A C 1
ATOM 770 O O . LEU A 1 97 ? 0.267 0.409 0.671 1.00 91.31 97 LEU A O 1
ATOM 774 N N . LEU A 1 98 ? -0.756 2.348 1.180 1.00 91.56 98 LEU A N 1
ATOM 775 C CA . LEU A 1 98 ? -1.032 2.750 -0.205 1.00 91.56 98 LEU A CA 1
ATOM 776 C C . LEU A 1 98 ? 0.260 3.017 -0.986 1.00 91.56 98 LEU A C 1
ATOM 778 O O . LEU A 1 98 ? 0.397 2.562 -2.120 1.00 91.56 98 LEU A O 1
ATOM 782 N N . THR A 1 99 ? 1.242 3.682 -0.375 1.00 91.06 99 THR A N 1
ATOM 783 C CA . THR A 1 99 ? 2.559 3.913 -0.989 1.00 91.06 99 THR A CA 1
ATOM 784 C C . THR A 1 99 ? 3.264 2.596 -1.317 1.00 91.06 99 THR A C 1
ATOM 786 O O . THR A 1 99 ? 3.798 2.441 -2.415 1.00 91.06 99 THR A O 1
ATOM 789 N N . ILE A 1 100 ? 3.216 1.606 -0.418 1.00 90.12 100 ILE A N 1
ATOM 790 C CA . ILE A 1 100 ? 3.749 0.261 -0.679 1.00 90.12 100 ILE A CA 1
ATOM 791 C C . ILE A 1 100 ? 3.009 -0.402 -1.842 1.00 90.12 100 ILE A C 1
ATOM 793 O O . ILE A 1 100 ? 3.649 -0.979 -2.719 1.00 90.12 100 ILE A O 1
ATOM 797 N N . ALA A 1 101 ? 1.677 -0.325 -1.878 1.00 89.62 101 ALA A N 1
ATOM 798 C CA . ALA A 1 101 ? 0.900 -0.870 -2.989 1.00 89.62 101 ALA A CA 1
ATOM 799 C C . ALA A 1 101 ? 1.270 -0.204 -4.324 1.00 89.62 101 ALA A C 1
ATOM 801 O O . ALA A 1 101 ? 1.429 -0.895 -5.328 1.00 89.62 101 ALA A O 1
ATOM 802 N N . ARG A 1 102 ? 1.514 1.112 -4.328 1.00 90.44 102 ARG A N 1
ATOM 803 C CA . ARG A 1 102 ? 1.996 1.841 -5.508 1.00 90.44 102 ARG A CA 1
ATOM 804 C C . ARG A 1 102 ? 3.374 1.353 -5.962 1.00 90.44 102 ARG A C 1
ATOM 806 O O . ARG A 1 102 ? 3.554 1.093 -7.148 1.00 90.44 102 ARG A O 1
ATOM 813 N N . ILE A 1 103 ? 4.314 1.155 -5.033 1.00 88.81 103 ILE A N 1
ATOM 814 C CA . ILE A 1 103 ? 5.635 0.568 -5.327 1.00 88.81 103 ILE A CA 1
ATOM 815 C C . ILE A 1 103 ? 5.478 -0.817 -5.959 1.00 88.81 103 ILE A C 1
ATOM 817 O O . ILE A 1 103 ? 6.103 -1.095 -6.979 1.00 88.81 103 ILE A O 1
ATOM 821 N N . LYS A 1 104 ? 4.623 -1.678 -5.392 1.00 87.06 104 LYS A N 1
ATOM 822 C CA . LYS A 1 104 ? 4.355 -3.014 -5.945 1.00 87.06 104 LYS A CA 1
ATOM 823 C C . LYS A 1 104 ? 3.764 -2.946 -7.351 1.00 87.06 104 LYS A C 1
ATOM 825 O O . LYS A 1 104 ? 4.179 -3.709 -8.214 1.00 87.06 104 LYS A O 1
ATOM 830 N N . ALA A 1 105 ? 2.825 -2.034 -7.587 1.00 87.75 105 ALA A N 1
ATOM 831 C CA . ALA A 1 105 ? 2.195 -1.856 -8.889 1.00 87.75 105 ALA A CA 1
ATOM 832 C C . ALA A 1 105 ? 3.192 -1.380 -9.959 1.00 87.75 105 ALA A C 1
ATOM 834 O O . ALA A 1 105 ? 3.191 -1.901 -11.073 1.00 87.75 105 ALA A O 1
ATOM 835 N N . LEU A 1 106 ? 4.070 -0.432 -9.615 1.00 88.12 106 LEU A N 1
ATOM 836 C CA . LEU A 1 106 ? 5.148 0.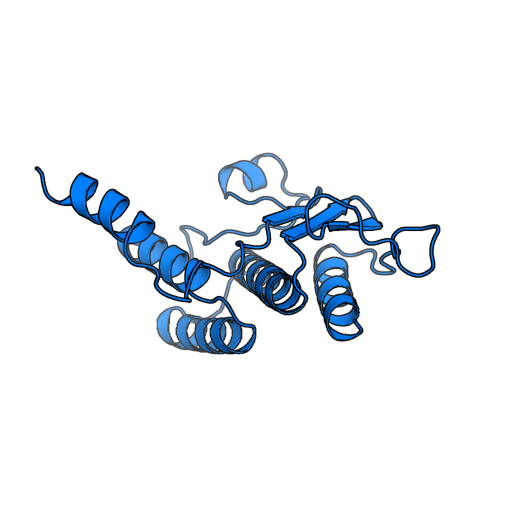028 -10.497 1.00 88.12 106 LEU A CA 1
ATOM 837 C C . LEU A 1 106 ? 6.164 -1.085 -10.767 1.00 88.12 106 LEU A C 1
ATOM 839 O O . LEU A 1 106 ? 6.501 -1.355 -11.913 1.00 88.12 106 LEU A O 1
ATOM 843 N N . ALA A 1 107 ? 6.587 -1.799 -9.723 1.00 86.19 107 ALA A N 1
ATOM 844 C CA . ALA A 1 107 ? 7.486 -2.937 -9.856 1.00 86.19 107 ALA A CA 1
ATOM 845 C C . ALA A 1 107 ? 6.898 -4.024 -10.773 1.00 86.19 107 ALA A C 1
ATOM 847 O O . ALA A 1 107 ? 7.581 -4.514 -11.669 1.00 86.19 107 ALA A O 1
ATOM 848 N N . ALA A 1 108 ? 5.615 -4.353 -10.608 1.00 84.12 108 ALA A N 1
ATOM 849 C CA . ALA A 1 108 ? 4.925 -5.313 -11.461 1.00 84.12 108 ALA A CA 1
ATOM 850 C C . ALA A 1 108 ? 4.829 -4.847 -12.926 1.00 84.12 108 ALA A C 1
ATOM 852 O O . ALA A 1 108 ? 4.916 -5.681 -13.831 1.00 84.12 108 ALA A O 1
ATOM 853 N N . ALA A 1 109 ? 4.679 -3.540 -13.180 1.00 84.44 109 ALA A N 1
ATOM 854 C CA . ALA A 1 109 ? 4.712 -2.979 -14.533 1.00 84.44 109 ALA A CA 1
ATOM 855 C C . ALA A 1 109 ? 6.090 -3.166 -15.194 1.00 84.44 109 ALA A C 1
ATOM 857 O O . ALA A 1 109 ? 6.161 -3.581 -16.351 1.00 84.44 109 ALA A O 1
ATOM 858 N N . GLU A 1 110 ? 7.163 -3.003 -14.419 1.00 83.25 110 GLU A N 1
ATOM 859 C CA . GLU A 1 110 ? 8.554 -3.197 -14.845 1.00 83.25 110 GLU A CA 1
ATOM 860 C C . GLU A 1 110 ? 9.024 -4.667 -14.819 1.00 83.25 110 GLU A C 1
ATOM 862 O O . GLU A 1 110 ? 10.219 -4.959 -14.913 1.00 83.25 110 GLU A O 1
ATOM 867 N N . ASN A 1 111 ? 8.112 -5.639 -14.690 1.00 82.25 111 ASN A N 1
ATOM 868 C CA . ASN A 1 111 ? 8.428 -7.070 -14.544 1.00 82.25 111 ASN A CA 1
ATOM 869 C C . ASN A 1 111 ? 9.383 -7.384 -13.369 1.00 82.25 111 ASN A C 1
ATOM 871 O O . ASN A 1 111 ? 10.156 -8.342 -13.420 1.00 82.25 111 ASN A O 1
ATOM 875 N N . ILE A 1 112 ? 9.367 -6.579 -12.310 1.00 84.56 112 ILE A N 1
ATOM 876 C CA . ILE A 1 112 ? 10.112 -6.812 -11.071 1.00 84.56 112 ILE A CA 1
ATOM 877 C C . ILE A 1 112 ? 9.237 -7.666 -10.144 1.00 84.56 112 ILE A C 1
ATOM 879 O O . ILE A 1 112 ? 8.147 -7.269 -9.747 1.00 84.56 112 ILE A O 1
ATOM 883 N N . ALA A 1 113 ? 9.726 -8.852 -9.790 1.00 82.88 113 ALA A N 1
ATOM 884 C CA . ALA A 1 113 ? 9.035 -9.830 -8.951 1.00 82.88 113 ALA A CA 1
ATOM 885 C C . ALA A 1 113 ? 9.173 -9.547 -7.443 1.00 82.88 113 ALA A C 1
ATOM 887 O O . ALA A 1 113 ? 8.315 -9.945 -6.651 1.00 82.88 113 ALA A O 1
ATOM 888 N N . ALA A 1 114 ? 10.250 -8.881 -7.019 1.00 83.38 114 ALA A N 1
ATOM 889 C CA . ALA A 1 114 ? 10.413 -8.481 -5.625 1.00 83.38 114 ALA A CA 1
ATOM 890 C C . ALA A 1 114 ? 11.178 -7.166 -5.485 1.00 83.38 114 ALA A C 1
ATOM 892 O O . ALA A 1 114 ? 12.144 -6.914 -6.204 1.00 83.38 114 ALA A O 1
ATOM 893 N N . VAL A 1 115 ? 10.749 -6.362 -4.520 1.00 86.75 115 VAL A N 1
ATOM 894 C CA . VAL A 1 115 ? 11.370 -5.110 -4.102 1.00 86.75 115 VAL A CA 1
ATOM 895 C C . VAL A 1 115 ? 11.708 -5.233 -2.624 1.00 86.75 115 VAL A C 1
ATOM 897 O O . VAL A 1 115 ? 10.823 -5.375 -1.780 1.00 86.75 115 VAL A O 1
ATOM 900 N N . GLU A 1 116 ? 12.988 -5.173 -2.300 1.00 86.69 116 GLU A N 1
ATOM 901 C CA . GLU A 1 116 ? 13.476 -5.216 -0.931 1.00 86.69 116 GLU A CA 1
ATOM 902 C C . GLU A 1 116 ? 14.265 -3.948 -0.619 1.00 86.69 116 GLU A C 1
ATOM 904 O O . GLU A 1 116 ? 15.180 -3.565 -1.347 1.00 86.69 116 GLU A O 1
ATOM 909 N N . ILE A 1 117 ? 13.906 -3.278 0.471 1.00 85.56 117 ILE A N 1
ATOM 910 C CA . ILE A 1 117 ? 14.633 -2.116 0.968 1.00 85.56 117 ILE A CA 1
ATOM 911 C C . ILE A 1 117 ? 15.267 -2.490 2.298 1.00 85.56 117 ILE A C 1
ATOM 913 O O . ILE A 1 117 ? 14.566 -2.730 3.277 1.00 85.56 117 ILE A O 1
ATOM 917 N N . SER A 1 118 ? 16.597 -2.501 2.338 1.00 82.38 118 SER A N 1
ATOM 918 C CA . SER A 1 118 ? 17.333 -2.668 3.589 1.00 82.38 118 SER A CA 1
ATOM 919 C C . SER A 1 118 ? 18.298 -1.515 3.802 1.00 82.38 118 SER A C 1
ATOM 921 O O . SER A 1 118 ? 19.139 -1.217 2.945 1.00 82.38 118 SER A O 1
ATOM 923 N N . ALA A 1 119 ? 18.169 -0.854 4.952 1.00 79.06 119 ALA A N 1
ATOM 924 C CA . ALA A 1 119 ? 18.892 0.347 5.342 1.00 79.06 119 ALA A CA 1
ATOM 925 C C . ALA A 1 119 ? 18.814 1.470 4.289 1.00 79.06 119 ALA A C 1
ATOM 927 O O . ALA A 1 119 ? 17.930 2.322 4.353 1.00 79.06 119 ALA A O 1
ATOM 928 N N . GLN A 1 120 ? 19.749 1.488 3.339 1.00 80.88 120 GLN A N 1
ATOM 929 C CA . GLN A 1 120 ? 19.855 2.469 2.253 1.00 80.88 120 GLN A CA 1
ATOM 930 C C . GLN A 1 120 ? 20.007 1.800 0.881 1.00 80.88 120 GLN A C 1
ATOM 932 O O . GLN A 1 120 ? 20.408 2.449 -0.076 1.00 80.88 120 GLN A O 1
ATOM 937 N N . ARG A 1 121 ? 19.768 0.491 0.768 1.00 81.44 121 ARG A N 1
ATOM 938 C CA . ARG A 1 121 ? 19.947 -0.276 -0.469 1.00 81.44 121 ARG A CA 1
ATOM 939 C C . ARG A 1 121 ? 18.584 -0.734 -0.962 1.00 81.44 121 ARG A C 1
ATOM 941 O O . ARG A 1 121 ? 17.870 -1.411 -0.226 1.00 81.44 121 ARG A O 1
ATOM 948 N N . LEU A 1 122 ? 18.262 -0.377 -2.200 1.00 82.31 122 LEU A N 1
ATOM 949 C CA . LEU A 1 122 ? 17.094 -0.883 -2.909 1.00 82.31 122 LEU A CA 1
ATOM 950 C C . LEU A 1 122 ? 17.528 -2.094 -3.746 1.00 82.31 122 LEU A C 1
ATOM 952 O O . LEU A 1 122 ? 18.330 -1.979 -4.671 1.00 82.31 122 LEU A O 1
ATOM 956 N N . MET A 1 123 ? 17.035 -3.266 -3.369 1.00 84.00 123 MET A N 1
ATOM 957 C CA . MET A 1 123 ? 17.286 -4.551 -4.007 1.00 84.00 123 MET A CA 1
ATOM 958 C C . MET A 1 123 ? 16.050 -4.937 -4.818 1.00 84.00 123 MET A C 1
ATOM 960 O O . MET A 1 123 ? 14.946 -5.014 -4.288 1.00 84.00 123 MET A O 1
ATOM 964 N N . LEU A 1 124 ? 16.227 -5.151 -6.118 1.00 83.94 124 LEU A N 1
ATOM 965 C CA . LEU A 1 124 ? 15.149 -5.494 -7.041 1.00 83.94 124 LEU A CA 1
ATOM 966 C C . LEU A 1 124 ? 15.426 -6.882 -7.612 1.00 83.94 124 LEU A C 1
ATOM 968 O O . LEU A 1 124 ? 16.558 -7.161 -8.005 1.00 83.94 124 LEU A O 1
ATOM 972 N N . HIS A 1 125 ? 14.411 -7.737 -7.682 1.00 79.81 125 HIS A N 1
ATOM 973 C CA . HIS A 1 125 ? 14.511 -9.070 -8.273 1.00 79.81 125 HIS A CA 1
ATOM 974 C C . HIS A 1 125 ? 13.612 -9.187 -9.496 1.00 79.81 125 HIS A C 1
ATOM 976 O O . HIS A 1 125 ? 12.430 -8.858 -9.426 1.00 79.81 125 HIS A O 1
ATOM 982 N N . ARG A 1 126 ? 14.131 -9.739 -10.591 1.00 79.75 126 ARG A N 1
ATOM 983 C CA . ARG A 1 126 ? 13.373 -10.068 -11.806 1.00 79.75 126 ARG A CA 1
ATOM 984 C C . ARG A 1 126 ? 13.710 -11.498 -12.211 1.00 79.75 126 ARG A C 1
ATOM 986 O O . ARG A 1 126 ? 14.867 -11.822 -12.430 1.00 79.75 126 ARG A O 1
ATOM 993 N N . GLY A 1 127 ? 12.701 -12.368 -12.274 1.00 67.38 127 GLY A N 1
ATOM 994 C CA . GLY A 1 127 ? 12.876 -13.752 -12.741 1.00 67.38 127 GLY A CA 1
ATOM 995 C C . GLY A 1 127 ? 13.777 -14.651 -11.878 1.00 67.38 127 GLY A C 1
ATOM 996 O O . GLY A 1 127 ? 14.191 -15.697 -12.356 1.00 67.38 127 GLY A O 1
ATOM 997 N N . GLY A 1 128 ? 14.069 -14.268 -10.629 1.00 65.25 128 GLY A N 1
ATOM 998 C CA . GLY A 1 128 ? 14.971 -15.000 -9.726 1.00 65.25 128 GLY A CA 1
ATOM 999 C C . GLY A 1 128 ? 16.351 -14.359 -9.561 1.00 65.25 128 GLY A C 1
ATOM 1000 O O . GLY A 1 128 ? 17.015 -14.634 -8.566 1.00 65.25 128 GLY A O 1
ATOM 1001 N N . ASP A 1 129 ? 16.724 -13.430 -10.446 1.00 70.81 129 ASP A N 1
ATOM 1002 C CA . ASP A 1 129 ? 18.002 -12.719 -10.401 1.00 70.81 129 ASP A CA 1
ATOM 1003 C C . ASP A 1 129 ? 17.850 -11.281 -9.892 1.00 70.81 129 ASP A C 1
ATOM 1005 O O . ASP A 1 129 ? 16.814 -10.630 -10.067 1.00 70.81 129 ASP A O 1
ATOM 1009 N N . TYR A 1 130 ? 18.905 -10.772 -9.255 1.00 69.50 130 TYR A N 1
ATOM 1010 C CA . TYR A 1 130 ? 18.979 -9.380 -8.820 1.00 69.50 130 TYR A CA 1
ATOM 1011 C C . TYR A 1 130 ? 19.209 -8.449 -10.015 1.00 69.50 130 TYR A C 1
ATOM 1013 O O . TYR A 1 130 ? 20.169 -8.619 -10.768 1.00 69.50 130 TYR A O 1
ATOM 1021 N N . ILE A 1 131 ? 18.392 -7.400 -10.138 1.00 69.56 131 ILE A N 1
ATOM 1022 C CA . ILE A 1 131 ? 18.685 -6.290 -11.044 1.00 69.56 131 ILE A CA 1
ATOM 1023 C C . ILE A 1 131 ? 19.753 -5.417 -10.383 1.00 69.56 131 ILE A C 1
ATOM 1025 O O . ILE A 1 131 ? 19.516 -4.757 -9.369 1.00 69.56 131 ILE A O 1
ATOM 1029 N N . LEU A 1 132 ? 20.941 -5.402 -10.980 1.00 65.69 132 LEU A N 1
ATOM 1030 C CA . LEU A 1 132 ? 22.010 -4.469 -10.646 1.00 65.69 132 LEU A CA 1
ATOM 1031 C C . LEU A 1 132 ? 22.012 -3.355 -11.697 1.00 65.69 132 LEU A C 1
ATOM 1033 O O . LEU A 1 132 ? 22.404 -3.585 -12.840 1.00 65.69 132 LEU A O 1
ATOM 1037 N N . LEU A 1 133 ? 21.590 -2.148 -11.315 1.00 59.03 133 LEU A N 1
ATOM 1038 C CA . LEU A 1 133 ? 21.805 -0.952 -12.134 1.00 59.03 133 LEU A CA 1
ATOM 1039 C C . LEU A 1 133 ? 23.320 -0.736 -12.309 1.00 59.03 133 LEU A C 1
ATOM 1041 O O . LEU A 1 133 ? 24.078 -0.798 -11.340 1.00 59.03 133 LEU A O 1
ATOM 1045 N N . GLU A 1 134 ? 23.767 -0.548 -13.553 1.00 54.53 134 GLU A N 1
ATOM 1046 C CA . GLU A 1 134 ? 25.173 -0.286 -13.922 1.00 54.53 134 GLU A CA 1
ATOM 1047 C C . GLU A 1 134 ? 26.195 -1.334 -13.425 1.00 54.53 134 GLU A C 1
ATOM 1049 O O . GLU A 1 134 ? 27.360 -1.046 -13.144 1.00 54.53 134 GLU A O 1
ATOM 1054 N N . GLY A 1 135 ? 25.774 -2.595 -13.322 1.00 53.34 135 GLY A N 1
ATOM 1055 C CA . GLY A 1 135 ? 26.680 -3.744 -13.339 1.00 53.34 135 GLY A CA 1
ATOM 1056 C C . GLY A 1 135 ? 27.476 -4.049 -12.067 1.00 53.34 135 GLY A C 1
ATOM 1057 O O . GLY A 1 135 ? 28.155 -5.075 -12.065 1.00 53.34 135 GLY A O 1
ATOM 1058 N N . ARG A 1 136 ? 27.421 -3.257 -10.977 1.00 55.69 136 ARG A N 1
ATOM 1059 C CA . ARG A 1 136 ? 28.138 -3.621 -9.723 1.00 55.69 136 ARG A CA 1
ATOM 1060 C C . ARG A 1 136 ? 27.501 -3.244 -8.380 1.00 55.69 136 ARG A C 1
ATOM 1062 O O . ARG A 1 136 ? 28.007 -3.721 -7.362 1.00 55.69 136 ARG A O 1
ATOM 1069 N N . ARG A 1 137 ? 26.461 -2.400 -8.289 1.00 61.03 137 ARG A N 1
ATOM 1070 C CA . ARG A 1 137 ? 25.921 -1.964 -6.978 1.00 61.03 137 ARG A CA 1
ATOM 1071 C C . ARG A 1 137 ? 24.408 -1.745 -7.003 1.00 61.03 137 ARG A C 1
ATOM 1073 O O . ARG A 1 137 ? 23.856 -1.279 -7.986 1.00 61.03 137 ARG A O 1
ATOM 1080 N N . PHE A 1 138 ? 23.758 -2.046 -5.879 1.00 67.69 138 PHE A N 1
ATOM 1081 C CA . PHE A 1 138 ? 22.364 -1.664 -5.652 1.00 67.69 138 PHE A CA 1
ATOM 1082 C C . PHE A 1 138 ? 22.254 -0.137 -5.557 1.00 67.69 138 PHE A C 1
ATOM 1084 O O . PHE A 1 138 ? 23.097 0.464 -4.872 1.00 67.69 138 PHE A O 1
ATOM 1091 N N . PRO A 1 139 ? 21.245 0.484 -6.194 1.00 70.25 139 PRO A N 1
ATOM 1092 C CA . PRO A 1 139 ? 20.993 1.909 -6.041 1.00 70.25 139 PRO A CA 1
ATOM 1093 C C . PRO A 1 139 ? 20.831 2.244 -4.557 1.00 70.25 139 PRO A C 1
ATOM 1095 O O . PRO A 1 139 ? 20.153 1.539 -3.797 1.00 70.25 139 PRO A O 1
ATOM 1098 N N . ARG A 1 140 ? 21.537 3.296 -4.133 1.00 70.44 140 ARG A N 1
ATOM 1099 C CA . ARG A 1 140 ? 21.465 3.785 -2.761 1.00 70.44 140 ARG A CA 1
ATOM 1100 C C . ARG A 1 140 ? 20.390 4.849 -2.656 1.00 70.44 140 ARG A C 1
ATOM 1102 O O . ARG A 1 140 ? 20.423 5.827 -3.399 1.00 70.44 140 ARG A O 1
ATOM 1109 N N . LEU A 1 141 ? 19.488 4.653 -1.707 1.00 75.19 141 LEU A N 1
ATOM 1110 C CA . LEU A 1 141 ? 18.550 5.680 -1.284 1.00 75.19 141 LEU A CA 1
ATOM 1111 C C . LEU A 1 141 ? 19.357 6.806 -0.615 1.00 75.19 141 LEU A C 1
ATOM 1113 O O . LEU A 1 141 ? 20.356 6.559 0.070 1.00 75.19 141 LEU A O 1
ATOM 1117 N N . LYS A 1 142 ? 18.996 8.054 -0.908 1.00 73.69 142 LYS A N 1
ATOM 1118 C CA . LYS A 1 142 ? 19.587 9.260 -0.312 1.00 73.69 142 LYS A CA 1
ATOM 1119 C C . LYS A 1 142 ? 18.771 9.714 0.898 1.00 73.69 142 LYS A C 1
ATOM 1121 O O . LYS A 1 142 ? 19.317 10.354 1.796 1.00 73.69 142 LYS A O 1
ATOM 1126 N N . ALA A 1 143 ? 17.490 9.358 0.952 1.00 76.31 143 ALA A N 1
ATOM 1127 C CA . ALA A 1 143 ? 16.593 9.728 2.031 1.00 76.31 143 ALA A CA 1
ATOM 1128 C C . ALA A 1 143 ? 16.970 9.062 3.366 1.00 76.31 143 ALA A C 1
ATOM 1130 O O . ALA A 1 143 ? 17.083 7.840 3.496 1.00 76.31 143 ALA A O 1
ATOM 1131 N N . ALA A 1 144 ? 17.091 9.881 4.413 1.00 71.19 144 ALA A N 1
ATOM 1132 C CA . ALA A 1 144 ? 17.246 9.398 5.783 1.00 71.19 144 ALA A CA 1
ATOM 1133 C C . ALA A 1 144 ? 15.906 8.949 6.397 1.00 71.19 144 ALA A C 1
ATOM 1135 O O . ALA A 1 144 ? 15.884 8.021 7.205 1.00 71.19 144 ALA A O 1
ATOM 1136 N N . SER A 1 145 ? 14.788 9.569 5.998 1.00 80.25 145 SER A N 1
ATOM 1137 C CA . SER A 1 145 ? 13.464 9.282 6.557 1.00 80.25 145 SER A CA 1
ATOM 1138 C C . SER A 1 145 ? 12.810 8.045 5.913 1.00 80.25 145 SER A C 1
ATOM 1140 O O . SER A 1 145 ? 12.908 7.869 4.696 1.00 80.25 145 SER A O 1
ATOM 1142 N N . PRO A 1 146 ? 12.092 7.203 6.686 1.00 80.06 146 PRO A N 1
ATOM 1143 C CA . PRO A 1 146 ? 11.376 6.033 6.163 1.00 80.06 146 PRO A CA 1
ATOM 1144 C C . PRO A 1 146 ? 10.413 6.354 5.012 1.00 80.06 146 PRO A C 1
ATOM 1146 O O . PRO A 1 146 ? 10.423 5.683 3.986 1.00 80.06 146 PRO A O 1
ATOM 1149 N N . VAL A 1 147 ? 9.627 7.427 5.145 1.00 82.94 147 VAL A N 1
ATOM 1150 C CA . VAL A 1 147 ? 8.694 7.880 4.097 1.00 82.94 147 VAL A CA 1
ATOM 1151 C C . VAL A 1 147 ? 9.449 8.391 2.866 1.00 82.94 147 VAL A C 1
ATOM 1153 O O . VAL A 1 147 ? 9.066 8.094 1.736 1.00 82.94 147 VAL A O 1
ATOM 1156 N N . GLY A 1 148 ? 10.559 9.111 3.068 1.00 82.06 148 GLY A N 1
ATOM 1157 C CA . GLY A 1 148 ? 11.404 9.590 1.974 1.00 82.06 148 GLY A CA 1
ATOM 1158 C C . GLY A 1 148 ? 11.989 8.443 1.150 1.00 82.06 148 GLY A C 1
ATOM 1159 O O . GLY A 1 148 ? 11.985 8.517 -0.074 1.00 82.06 148 GLY A O 1
ATOM 1160 N N . LYS A 1 149 ? 12.398 7.346 1.802 1.00 83.50 149 LYS A N 1
ATOM 1161 C CA . LYS A 1 149 ? 12.885 6.133 1.124 1.00 83.50 149 LYS A CA 1
ATOM 1162 C C . LYS A 1 149 ? 11.833 5.511 0.208 1.00 83.50 149 LYS A C 1
ATOM 1164 O O . LYS A 1 149 ? 12.175 5.055 -0.877 1.00 83.50 149 LYS A O 1
ATOM 1169 N N . LEU A 1 150 ? 10.564 5.497 0.622 1.00 84.12 150 LEU A N 1
ATOM 1170 C CA . LEU A 1 150 ? 9.474 4.978 -0.209 1.00 84.12 150 LEU A CA 1
ATOM 1171 C C . LEU A 1 150 ? 9.232 5.857 -1.441 1.00 84.12 150 LEU A C 1
ATOM 1173 O O . LEU A 1 150 ? 9.085 5.338 -2.544 1.00 84.12 150 LEU A O 1
ATOM 1177 N N . ASN A 1 151 ? 9.241 7.180 -1.269 1.00 84.75 151 ASN A N 1
ATOM 1178 C CA . ASN A 1 151 ? 9.076 8.116 -2.382 1.00 84.75 151 ASN A CA 1
ATOM 1179 C C . ASN A 1 151 ? 10.251 8.047 -3.366 1.00 84.75 151 ASN A C 1
ATOM 1181 O O . ASN A 1 151 ? 10.036 8.005 -4.572 1.00 84.75 151 ASN A O 1
ATOM 1185 N N . GLU A 1 152 ? 11.487 7.964 -2.868 1.00 84.00 152 GLU A N 1
ATOM 1186 C CA . GLU A 1 152 ? 12.657 7.754 -3.726 1.00 84.00 152 GLU A CA 1
ATOM 1187 C C . GLU A 1 152 ? 12.596 6.415 -4.466 1.00 84.00 152 GLU A C 1
ATOM 1189 O O . GLU A 1 152 ? 12.974 6.352 -5.632 1.00 84.00 152 GLU A O 1
ATOM 1194 N N . ALA A 1 153 ? 12.093 5.352 -3.831 1.00 83.69 153 ALA A N 1
ATOM 1195 C CA . ALA A 1 153 ? 11.895 4.071 -4.503 1.00 83.69 153 ALA A CA 1
ATOM 1196 C C . ALA A 1 153 ? 10.880 4.178 -5.657 1.00 83.69 153 ALA A C 1
ATOM 1198 O O . ALA A 1 153 ? 11.108 3.593 -6.712 1.00 83.69 153 ALA A O 1
ATOM 1199 N N . ILE A 1 154 ? 9.800 4.952 -5.492 1.00 85.50 154 ILE A N 1
ATOM 1200 C CA . ILE A 1 154 ? 8.834 5.239 -6.569 1.00 85.50 154 ILE A CA 1
ATOM 1201 C C . ILE A 1 154 ? 9.509 5.984 -7.724 1.00 85.50 154 ILE A C 1
ATOM 1203 O O . ILE A 1 154 ? 9.357 5.583 -8.875 1.00 85.50 154 ILE A O 1
ATOM 1207 N N . GLU A 1 155 ? 10.264 7.043 -7.426 1.00 83.62 155 GLU A N 1
ATOM 1208 C CA . GLU A 1 155 ? 10.984 7.827 -8.437 1.00 83.62 155 GLU A CA 1
ATOM 1209 C C . GLU A 1 155 ? 11.999 6.968 -9.201 1.00 83.62 155 GLU A C 1
ATOM 1211 O O . GLU A 1 155 ? 12.058 7.026 -10.426 1.00 83.62 155 GLU A O 1
ATOM 1216 N N . MET A 1 156 ? 12.748 6.108 -8.502 1.00 80.69 156 MET A N 1
ATOM 1217 C CA . MET A 1 156 ? 13.676 5.179 -9.150 1.00 80.69 156 MET A CA 1
ATOM 1218 C C . MET A 1 156 ? 12.952 4.176 -10.042 1.00 80.69 156 MET A C 1
ATOM 1220 O O . MET A 1 156 ? 13.415 3.936 -11.148 1.00 80.69 156 MET A O 1
ATOM 1224 N N . LEU A 1 157 ? 11.826 3.609 -9.594 1.00 80.94 157 LEU A N 1
ATOM 1225 C CA . LEU A 1 157 ? 11.041 2.661 -10.393 1.00 80.94 157 LEU A CA 1
ATOM 1226 C C . LEU A 1 157 ? 10.429 3.303 -11.643 1.00 80.94 157 LEU A C 1
ATOM 1228 O O . LEU A 1 157 ? 10.293 2.623 -12.649 1.00 80.94 157 LEU A O 1
ATOM 1232 N N . ARG A 1 158 ? 10.093 4.597 -11.598 1.00 79.69 158 ARG A N 1
ATOM 1233 C CA . ARG A 1 158 ? 9.628 5.362 -12.769 1.00 79.69 158 ARG A CA 1
ATOM 1234 C C . ARG A 1 158 ? 10.744 5.735 -13.748 1.00 79.69 158 ARG A C 1
ATOM 1236 O O . ARG A 1 158 ? 10.442 6.128 -14.869 1.00 79.69 158 ARG A O 1
ATOM 1243 N N . ALA A 1 159 ? 11.998 5.698 -13.303 1.00 74.94 159 ALA A N 1
ATOM 1244 C CA . ALA A 1 159 ? 13.168 6.038 -14.108 1.00 74.94 159 ALA A CA 1
ATOM 1245 C C . ALA A 1 159 ? 13.794 4.825 -14.826 1.00 74.94 159 ALA A C 1
ATOM 1247 O O . ALA A 1 159 ? 14.768 5.012 -15.558 1.00 74.94 159 ALA A O 1
ATOM 1248 N N . PHE A 1 160 ? 13.277 3.613 -14.589 1.00 64.38 160 PHE A N 1
ATOM 1249 C CA . PHE A 1 160 ? 13.592 2.413 -15.373 1.00 64.38 160 PHE A CA 1
ATOM 1250 C C . PHE A 1 160 ? 12.894 2.441 -16.736 1.00 64.38 160 PHE A C 1
ATOM 1252 O O . PHE A 1 160 ? 13.501 1.886 -17.683 1.00 64.38 160 PHE A O 1
#

Foldseek 3Di:
DPPPVVVVVVVVVPPDPPPPLQQAAEAEPQEDADPVSCVVPVRGQAAADDCVQVVDPVVRVVLVVQLVVQLALVSLVVSVVVCCVVRNDDDSNPVVNSLRSNLRSLCSVVQFNYWYHYQFFTWTHHPRDTDDDPPDGGDGHPDPDPVSSSVVSNVVSVVD

Solvent-accessible surface area (backbone atoms only — not comparable to full-atom values): 9069 Å² total; per-residue (Å²): 145,72,70,68,69,53,55,69,55,48,64,77,70,52,85,57,97,68,62,73,68,57,75,26,42,76,48,50,79,58,52,15,70,37,69,73,52,20,74,76,38,74,89,32,47,40,30,32,83,52,58,92,72,46,70,52,64,72,58,46,54,48,53,54,47,55,55,70,68,28,67,35,48,69,46,40,54,51,45,54,53,49,45,37,72,75,64,39,82,75,50,70,26,40,50,43,36,51,51,51,42,32,43,28,14,48,31,32,73,71,58,24,43,29,42,36,40,50,100,48,36,47,44,38,26,37,94,89,43,75,61,49,63,91,79,78,47,58,56,65,54,84,50,88,47,76,68,47,38,54,54,51,51,44,56,53,60,73,71,110

Sequence (160 aa):
LYCQLLRQSVDRLKGRKDAPRGEATFKADFIATTESAHLKQPDLLPAYLPSSWIEETSIRITAYRELSEAGTEKAVDALDKSWRDRFGRLPDAAQTLLTIARIKALAAAENIAAVEISAQRLMLHRGGDYILLEGRRFPRLKAASPVGKLNEAIEMLRAF

pLDDT: mean 78.59, std 16.01, range [32.06, 93.81]